Protein AF-A0A0F5VIT3-F1 (afdb_monomer_lite)

pLDDT: mean 91.55, std 6.95, range [68.94, 98.19]

Radius of gyration: 16.54 Å; chains: 1; bounding box: 42×29×42 Å

Sequence (116 aa):
LAEEKGVALFTAYHRRYNTNVLDLLGSLPADVPVERLTVRYWEKIEEHVGKDRWYLDPARCGGGCVADNGPNAFDVVHLFLGDDVAFKEASVGRDRQGIDRLAVIPLQDTEGVTAV

Structure (mmCIF, N/CA/C/O backbone):
data_AF-A0A0F5VIT3-F1
#
_entry.id   AF-A0A0F5VIT3-F1
#
loop_
_atom_site.group_PDB
_atom_site.id
_atom_site.type_symbol
_atom_site.label_atom_id
_atom_site.label_alt_id
_atom_site.label_comp_id
_atom_site.label_asym_id
_atom_site.label_entity_id
_atom_site.label_seq_id
_atom_site.pdbx_PDB_ins_code
_atom_site.Cartn_x
_atom_site.Cartn_y
_atom_site.Cartn_z
_atom_site.occupancy
_atom_site.B_iso_or_equiv
_atom_site.auth_seq_id
_atom_site.auth_comp_id
_atom_site.auth_asym_id
_atom_site.auth_atom_id
_atom_site.pdbx_PDB_model_num
ATOM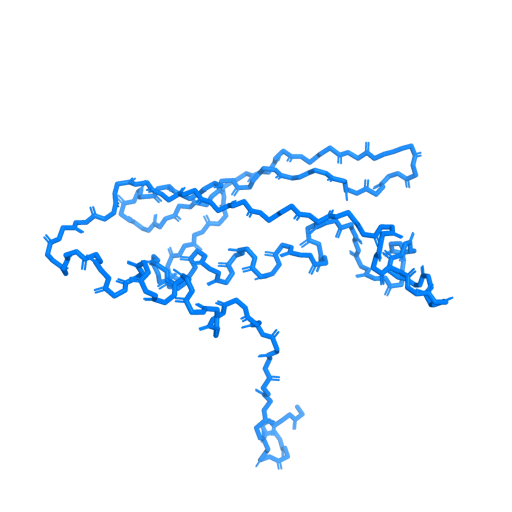 1 N N . LEU A 1 1 ? -14.164 0.354 -19.094 1.00 94.56 1 LEU A N 1
ATOM 2 C CA . LEU A 1 1 ? -13.984 -0.956 -19.764 1.00 94.56 1 LEU A CA 1
ATOM 3 C C . LEU A 1 1 ? -14.647 -2.106 -19.005 1.00 94.56 1 LEU A C 1
ATOM 5 O O . LEU A 1 1 ? -15.549 -2.692 -19.571 1.00 94.56 1 LEU A O 1
ATOM 9 N N . ALA A 1 2 ? -14.251 -2.449 -17.772 1.00 97.31 2 ALA A N 1
ATOM 10 C C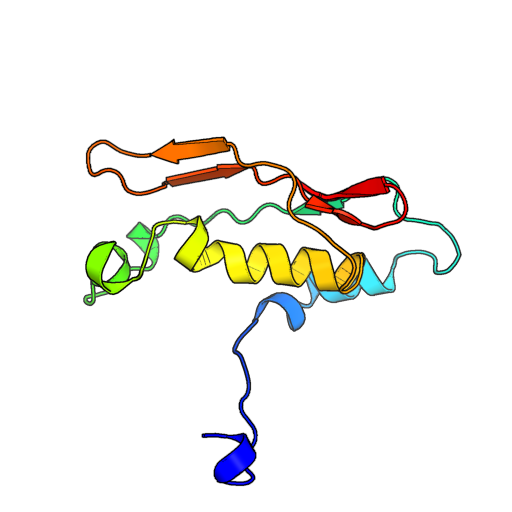A . ALA A 1 2 ? -14.866 -3.575 -17.046 1.00 97.31 2 ALA A CA 1
ATOM 11 C C . ALA A 1 2 ? -16.383 -3.390 -16.832 1.00 97.31 2 ALA A C 1
ATOM 13 O O . ALA A 1 2 ? -17.165 -4.249 -17.224 1.00 97.31 2 ALA A O 1
ATOM 14 N N . GLU A 1 3 ? -16.784 -2.215 -16.337 1.00 97.31 3 GLU A N 1
ATOM 15 C CA . GLU A 1 3 ? -18.189 -1.804 -16.204 1.00 97.31 3 GLU A CA 1
ATOM 16 C C . GLU A 1 3 ? -18.933 -1.830 -17.547 1.00 97.31 3 GLU A C 1
ATOM 18 O O . GLU A 1 3 ? -19.936 -2.518 -17.688 1.00 97.31 3 GLU A O 1
ATOM 23 N N . GLU A 1 4 ? -18.387 -1.158 -18.565 1.00 98.19 4 GLU A N 1
ATOM 24 C CA . GLU A 1 4 ? -18.937 -1.132 -19.931 1.00 98.19 4 GLU A CA 1
ATOM 25 C C . GLU A 1 4 ? -19.155 -2.539 -20.518 1.00 98.19 4 GLU A C 1
ATOM 27 O O . GLU A 1 4 ? -20.091 -2.766 -21.280 1.00 98.19 4 GLU A O 1
ATOM 32 N N . LYS A 1 5 ? -18.286 -3.496 -20.174 1.00 97.31 5 LYS A N 1
ATOM 33 C CA . LYS A 1 5 ? -18.354 -4.885 -20.642 1.00 97.31 5 LYS A CA 1
ATOM 34 C C . LYS A 1 5 ? -19.131 -5.806 -19.697 1.00 97.31 5 LYS A C 1
ATOM 36 O O . LYS A 1 5 ? -19.300 -6.973 -20.036 1.00 97.31 5 LYS A O 1
ATOM 41 N N . GLY A 1 6 ? -19.585 -5.317 -18.543 1.00 97.81 6 GLY A N 1
ATOM 42 C CA . GLY A 1 6 ? -20.278 -6.122 -17.537 1.00 97.81 6 GLY A CA 1
ATOM 43 C C . GLY A 1 6 ? -19.426 -7.261 -16.967 1.00 97.81 6 GLY A C 1
ATOM 44 O O . GLY A 1 6 ? -19.959 -8.326 -16.666 1.00 97.81 6 GLY A O 1
ATOM 45 N N . VAL A 1 7 ? -18.106 -7.072 -16.856 1.00 98.12 7 VAL A N 1
ATOM 46 C CA . VAL A 1 7 ? -17.174 -8.082 -16.322 1.00 98.12 7 VAL A CA 1
ATOM 47 C C . VAL A 1 7 ? -16.500 -7.597 -15.043 1.00 98.12 7 VAL A C 1
ATOM 49 O O . VAL A 1 7 ? -16.286 -6.401 -14.852 1.00 98.12 7 VAL A O 1
ATOM 52 N N . ALA A 1 8 ? -16.122 -8.537 -14.176 1.00 97.00 8 ALA A N 1
ATOM 53 C CA . ALA A 1 8 ? -15.359 -8.227 -12.974 1.00 97.00 8 ALA A CA 1
ATOM 54 C C . ALA A 1 8 ? -13.913 -7.834 -13.323 1.00 97.00 8 ALA A C 1
ATOM 56 O O . ALA A 1 8 ? -13.241 -8.524 -14.091 1.00 97.00 8 ALA A O 1
ATOM 57 N N . LEU A 1 9 ? -13.423 -6.753 -12.712 1.00 95.50 9 LEU A N 1
ATOM 58 C CA . LEU A 1 9 ? -12.001 -6.432 -12.647 1.00 95.50 9 LEU A CA 1
ATOM 59 C C . LEU A 1 9 ? -11.508 -6.759 -11.243 1.00 95.50 9 LEU A C 1
ATOM 61 O O . LEU A 1 9 ? -11.930 -6.135 -10.274 1.00 95.50 9 LEU A O 1
ATOM 65 N N . PHE A 1 10 ? -10.619 -7.739 -11.147 1.00 92.25 10 PHE A N 1
ATOM 66 C CA . PHE A 1 10 ? -10.055 -8.170 -9.880 1.00 92.25 10 PHE A CA 1
ATOM 67 C C . PHE A 1 10 ? -8.601 -7.716 -9.783 1.00 92.25 10 PHE A C 1
ATOM 69 O O . PHE A 1 10 ? -7.755 -8.139 -10.572 1.00 92.25 10 PHE A O 1
ATOM 76 N N . THR A 1 11 ? -8.313 -6.835 -8.831 1.00 87.56 11 THR A N 1
ATOM 77 C CA . THR A 1 11 ? -6.956 -6.367 -8.551 1.00 87.56 11 THR A CA 1
ATOM 78 C C . THR A 1 11 ? -6.227 -7.379 -7.670 1.00 87.56 11 THR A C 1
ATOM 80 O O . THR A 1 11 ? -6.750 -7.866 -6.669 1.00 87.56 11 THR A O 1
ATOM 83 N N . ALA A 1 12 ? -4.992 -7.713 -8.042 1.00 90.25 12 ALA A N 1
ATOM 84 C CA . ALA A 1 12 ? -4.192 -8.730 -7.365 1.00 90.25 12 ALA A CA 1
ATOM 85 C C . ALA A 1 12 ? -3.480 -8.190 -6.104 1.00 90.25 12 ALA A C 1
ATOM 87 O O . ALA A 1 12 ? -2.278 -8.398 -5.931 1.00 90.25 12 ALA A O 1
ATOM 88 N N . TYR A 1 13 ? -4.214 -7.507 -5.215 1.00 91.81 13 TYR A N 1
ATOM 89 C CA . TYR A 1 13 ? -3.717 -7.085 -3.898 1.00 91.81 13 TYR A CA 1
ATOM 90 C C . TYR A 1 13 ? -3.526 -8.302 -2.992 1.00 91.81 13 TYR A C 1
ATOM 92 O O . TYR A 1 13 ? -4.357 -8.651 -2.154 1.00 91.81 13 TYR A O 1
ATOM 100 N N . HIS A 1 14 ? -2.423 -9.010 -3.204 1.00 91.25 14 HIS A N 1
ATOM 101 C CA . HIS A 1 14 ? -2.183 -10.326 -2.624 1.00 91.25 14 HIS A CA 1
ATOM 102 C C . HIS A 1 14 ? -2.035 -10.289 -1.096 1.00 91.25 14 HIS A C 1
ATOM 104 O O . HIS A 1 14 ? -2.233 -11.308 -0.433 1.00 91.25 14 HIS A O 1
ATOM 110 N N . ARG A 1 15 ? -1.730 -9.122 -0.513 1.00 92.88 15 ARG A N 1
ATOM 111 C CA . ARG A 1 15 ? -1.627 -8.960 0.943 1.00 92.88 15 ARG A CA 1
ATOM 112 C C . ARG A 1 15 ? -2.971 -9.066 1.662 1.00 92.88 15 ARG A C 1
ATOM 114 O O . ARG A 1 15 ? -2.968 -9.560 2.785 1.00 92.88 15 ARG A O 1
ATOM 121 N N . ARG A 1 16 ? -4.101 -8.782 0.996 1.00 91.75 16 ARG A N 1
ATOM 122 C CA . ARG A 1 16 ? -5.453 -9.054 1.534 1.00 91.75 16 ARG A CA 1
ATOM 123 C C . ARG A 1 16 ? -5.711 -10.529 1.814 1.00 91.75 16 ARG A C 1
ATOM 125 O O . ARG A 1 16 ? -6.599 -10.862 2.584 1.00 91.75 16 ARG A O 1
ATOM 132 N N . TYR A 1 17 ? -4.951 -11.411 1.173 1.00 93.38 17 TYR A N 1
ATOM 133 C CA . TYR A 1 17 ? -5.102 -12.860 1.289 1.00 93.38 17 TYR A CA 1
ATOM 134 C C . TYR A 1 17 ? -3.955 -13.494 2.081 1.00 93.38 17 TYR A C 1
ATOM 136 O O . TYR A 1 17 ? -3.834 -14.716 2.134 1.00 93.38 17 TYR A O 1
ATOM 144 N N . ASN A 1 18 ? -3.080 -12.681 2.681 1.00 95.62 18 ASN A N 1
ATOM 145 C CA . ASN A 1 18 ? -1.994 -13.189 3.497 1.00 95.62 18 ASN A CA 1
ATOM 146 C C . ASN A 1 18 ? -2.534 -13.644 4.859 1.00 95.62 18 ASN A C 1
ATOM 148 O O . ASN A 1 18 ? -3.023 -12.825 5.633 1.00 95.62 18 ASN A O 1
ATOM 152 N N . THR A 1 19 ? -2.396 -14.934 5.170 1.00 97.88 19 THR A N 1
ATOM 153 C CA . THR A 1 19 ? -2.920 -15.527 6.409 1.00 97.88 19 THR A CA 1
ATOM 154 C C . THR A 1 19 ? -2.415 -14.819 7.663 1.00 97.88 19 THR A C 1
ATOM 156 O O . THR A 1 19 ? -3.215 -14.507 8.527 1.00 97.88 19 THR A O 1
ATOM 159 N N . ASN A 1 20 ? -1.133 -14.447 7.732 1.00 97.12 20 ASN A N 1
ATOM 160 C CA . ASN A 1 20 ? -0.594 -13.772 8.919 1.00 97.12 20 ASN A CA 1
ATOM 161 C C . ASN A 1 20 ? -1.204 -12.375 9.129 1.00 97.12 20 ASN A C 1
ATOM 163 O O . ASN A 1 20 ? -1.385 -11.944 10.263 1.00 97.12 20 ASN A O 1
ATOM 167 N N . VAL A 1 21 ? -1.507 -11.658 8.040 1.00 96.31 21 VAL A N 1
ATOM 168 C CA . VAL A 1 21 ? -2.163 -10.341 8.105 1.00 96.31 21 VAL A CA 1
ATOM 169 C C . VAL A 1 21 ? -3.609 -10.493 8.575 1.00 96.31 21 VAL A C 1
ATOM 171 O O . VAL A 1 21 ? -4.055 -9.738 9.437 1.00 96.31 21 VAL A O 1
ATOM 174 N N . LEU A 1 22 ? -4.323 -11.487 8.043 1.00 97.06 22 LEU A N 1
ATOM 175 C CA . LEU A 1 22 ? -5.710 -11.770 8.411 1.00 97.06 22 LEU A CA 1
ATOM 176 C C . LEU A 1 22 ? -5.843 -12.286 9.846 1.00 97.06 22 LEU A C 1
ATOM 178 O O . LEU A 1 22 ? -6.750 -11.864 10.556 1.00 97.06 22 LEU A O 1
ATOM 182 N N . ASP A 1 23 ? -4.922 -13.141 10.289 1.00 97.81 23 ASP A N 1
ATOM 183 C CA . ASP A 1 23 ? -4.880 -13.643 11.662 1.00 97.81 23 ASP A CA 1
ATOM 184 C C . ASP A 1 23 ? -4.623 -12.501 12.650 1.00 97.81 23 ASP A C 1
ATOM 186 O O . ASP A 1 23 ? -5.287 -12.418 13.683 1.00 97.81 23 ASP A O 1
ATOM 190 N N . LEU A 1 24 ? -3.710 -11.578 12.315 1.00 96.25 24 LEU A N 1
ATOM 191 C CA . LEU A 1 24 ? -3.491 -10.373 13.111 1.00 96.25 24 LEU A CA 1
ATOM 192 C C . LEU A 1 24 ? -4.772 -9.542 13.197 1.00 96.25 24 LEU A C 1
ATOM 194 O O . LEU A 1 24 ? -5.210 -9.245 14.306 1.00 96.25 24 LEU A O 1
ATOM 198 N N . LEU A 1 25 ? -5.387 -9.214 12.057 1.00 95.25 25 LEU A N 1
ATOM 199 C CA . LEU A 1 25 ? -6.621 -8.428 12.011 1.00 95.25 25 LEU A CA 1
ATOM 200 C C . LEU A 1 25 ? -7.743 -9.077 12.835 1.00 95.25 25 LEU A C 1
ATOM 202 O O . LEU A 1 25 ? -8.388 -8.399 13.626 1.00 95.25 25 LEU A O 1
ATOM 206 N N . GLY A 1 26 ? -7.935 -10.392 12.701 1.00 95.56 26 GLY A N 1
ATOM 207 C CA . GLY A 1 26 ? -8.951 -11.140 13.443 1.00 95.56 26 GLY A CA 1
ATOM 208 C C . GLY A 1 26 ? -8.659 -11.295 14.939 1.00 95.56 26 GLY A C 1
ATOM 209 O O . GLY A 1 26 ? -9.578 -11.565 15.709 1.00 95.56 26 GLY A O 1
ATOM 210 N N . SER A 1 27 ? -7.403 -11.128 15.365 1.00 96.12 27 SER A N 1
ATOM 211 C CA . SER A 1 27 ? -7.008 -11.180 16.780 1.00 96.12 27 SER A CA 1
ATOM 212 C C . SER A 1 27 ? -7.201 -9.858 17.528 1.00 96.12 27 SER A C 1
ATOM 214 O O . SER A 1 27 ? -7.167 -9.849 18.762 1.00 96.12 27 SER A O 1
ATOM 216 N N . LEU A 1 28 ? -7.384 -8.744 16.807 1.00 95.38 28 LEU A N 1
ATOM 217 C CA . LEU A 1 28 ? -7.575 -7.435 17.423 1.00 95.38 28 LEU A CA 1
ATOM 218 C C . LEU A 1 28 ? 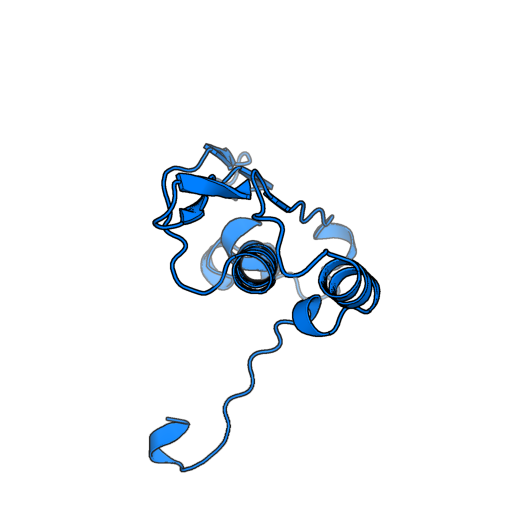-8.948 -7.355 18.115 1.00 95.38 28 LEU A C 1
ATOM 220 O O . LEU A 1 28 ? -9.954 -7.798 17.558 1.00 95.38 28 LEU A O 1
ATOM 224 N N . PRO A 1 29 ? -9.024 -6.786 19.329 1.00 94.25 29 PRO A N 1
ATOM 225 C CA . PRO A 1 29 ? -10.296 -6.574 20.008 1.00 94.25 29 PRO A CA 1
ATOM 226 C C . PRO A 1 29 ? -11.129 -5.508 19.281 1.00 94.25 29 PRO A C 1
ATOM 228 O O . PRO A 1 29 ? -10.646 -4.407 19.033 1.00 94.25 29 PRO A O 1
ATOM 231 N N . ALA A 1 30 ? -12.393 -5.824 18.987 1.00 87.75 30 ALA A N 1
ATOM 232 C CA . ALA A 1 30 ? -13.271 -4.979 18.169 1.00 87.75 30 ALA A CA 1
ATOM 233 C C . ALA A 1 30 ? -13.550 -3.585 18.763 1.00 87.75 30 ALA A C 1
ATOM 235 O O . ALA A 1 30 ? -13.745 -2.632 18.017 1.00 87.75 30 ALA A O 1
ATOM 236 N N . ASP A 1 31 ? -13.543 -3.462 20.093 1.00 89.81 31 ASP A N 1
ATOM 237 C CA . ASP A 1 31 ? -13.927 -2.232 20.800 1.00 89.81 31 ASP A CA 1
ATOM 238 C C . ASP A 1 31 ? -12.722 -1.396 21.271 1.00 89.81 31 ASP A C 1
ATOM 240 O O . ASP A 1 31 ? -12.873 -0.485 22.088 1.00 89.81 31 ASP A O 1
ATOM 244 N N . VAL A 1 32 ? -11.509 -1.713 20.804 1.00 91.81 32 VAL A N 1
ATOM 245 C CA . VAL A 1 32 ? -10.300 -0.946 21.135 1.00 91.81 32 VAL A CA 1
ATOM 246 C C . VAL A 1 32 ? -9.790 -0.251 19.874 1.00 91.81 32 VAL A C 1
ATOM 248 O O . VAL A 1 32 ? -9.385 -0.934 18.933 1.00 91.81 32 VAL A O 1
ATOM 251 N N . PRO A 1 33 ? -9.772 1.092 19.840 1.00 89.25 33 PRO A N 1
ATOM 252 C CA . PRO A 1 33 ? -9.305 1.822 18.672 1.00 89.25 33 PRO A CA 1
ATOM 253 C C . PRO A 1 33 ? -7.801 1.620 18.456 1.00 89.25 33 PRO A C 1
ATOM 255 O O . PRO A 1 33 ? -7.014 1.548 19.406 1.00 89.25 33 PRO A O 1
ATOM 258 N N . VAL A 1 34 ? -7.393 1.566 17.189 1.00 93.19 34 VAL A N 1
ATOM 259 C CA . VAL A 1 34 ? -5.977 1.548 16.810 1.00 93.19 34 VAL A CA 1
ATOM 260 C C . VAL A 1 34 ? -5.395 2.939 17.045 1.00 93.19 34 VAL A C 1
ATOM 262 O O . VAL A 1 34 ? -5.822 3.901 16.427 1.00 93.19 34 VAL A O 1
ATOM 265 N N . GLU A 1 35 ? -4.391 3.065 17.913 1.00 94.38 35 GLU A N 1
ATOM 266 C CA . GLU A 1 35 ? -3.704 4.351 18.130 1.00 94.38 35 GLU A CA 1
ATOM 267 C C . GLU A 1 35 ? -2.692 4.657 17.010 1.00 94.38 35 GLU A C 1
ATOM 269 O O . GLU A 1 35 ? -2.471 5.808 16.621 1.00 94.38 35 GLU A O 1
ATOM 274 N N . ARG A 1 36 ? -2.039 3.611 16.494 1.00 96.44 36 ARG A N 1
ATOM 275 C CA . ARG A 1 36 ? -1.000 3.711 15.468 1.00 96.44 36 ARG A CA 1
ATOM 276 C C . ARG A 1 36 ? -0.855 2.401 14.711 1.00 96.44 36 ARG A C 1
ATOM 278 O O . ARG A 1 36 ? -0.821 1.334 15.318 1.00 96.44 36 ARG A O 1
ATOM 285 N N . LEU A 1 37 ? -0.649 2.505 13.404 1.00 97.31 37 LEU A N 1
ATOM 286 C CA . LEU A 1 37 ? -0.290 1.393 12.536 1.00 97.31 37 LEU A CA 1
ATOM 287 C C . LEU A 1 37 ? 1.125 1.587 11.978 1.00 97.31 37 LEU A C 1
ATOM 289 O O . LEU A 1 37 ? 1.580 2.702 11.726 1.00 97.31 37 LEU A O 1
ATOM 293 N N . THR A 1 38 ? 1.855 0.494 11.785 1.00 97.88 38 THR A N 1
ATOM 294 C CA . THR A 1 38 ? 3.124 0.517 11.052 1.00 97.88 38 THR A CA 1
ATOM 295 C C . THR A 1 38 ? 3.117 -0.597 10.025 1.00 97.88 38 THR A C 1
ATOM 297 O O . THR A 1 38 ? 2.939 -1.761 10.384 1.00 97.88 38 THR A O 1
ATOM 300 N N . VAL A 1 39 ? 3.342 -0.253 8.760 1.00 97.12 39 VAL A N 1
ATOM 301 C CA . VAL A 1 39 ? 3.383 -1.207 7.651 1.00 97.12 39 VAL A CA 1
ATOM 302 C C . VAL A 1 39 ? 4.741 -1.112 6.980 1.00 97.12 39 VAL A C 1
ATOM 304 O O . VAL A 1 39 ? 5.160 -0.068 6.499 1.00 97.12 39 VAL A O 1
ATOM 307 N N . ARG A 1 40 ? 5.453 -2.238 6.929 1.00 95.69 40 ARG A N 1
ATOM 308 C CA . ARG A 1 40 ? 6.757 -2.320 6.267 1.00 95.69 40 ARG A CA 1
ATOM 309 C C . ARG A 1 40 ? 6.683 -3.311 5.133 1.00 95.69 40 ARG A C 1
ATOM 311 O O . ARG A 1 40 ? 6.430 -4.492 5.353 1.00 95.69 40 ARG A O 1
ATOM 318 N N . TYR A 1 41 ? 6.961 -2.820 3.936 1.00 92.62 41 TYR A N 1
ATOM 319 C CA . TYR A 1 41 ? 7.132 -3.656 2.767 1.00 92.62 41 TYR A CA 1
ATOM 320 C C . TYR A 1 41 ? 8.586 -3.576 2.324 1.00 92.62 41 TYR A C 1
ATOM 322 O O . TYR A 1 41 ? 9.030 -2.565 1.782 1.00 92.62 41 TYR A O 1
ATOM 330 N N . TRP A 1 42 ? 9.338 -4.639 2.594 1.00 89.88 42 TRP A N 1
ATOM 331 C CA . TRP A 1 42 ? 10.734 -4.754 2.195 1.00 89.88 42 TRP A CA 1
ATOM 332 C C . TRP A 1 42 ? 10.883 -5.905 1.223 1.00 89.88 42 TRP A C 1
ATOM 334 O O . TRP A 1 42 ? 10.575 -7.050 1.545 1.00 89.88 42 TRP A O 1
ATOM 344 N N . GLU A 1 43 ? 11.385 -5.584 0.044 1.00 82.56 43 GLU A N 1
ATOM 345 C CA . GLU A 1 43 ? 11.689 -6.552 -0.990 1.00 82.56 43 GLU A CA 1
ATOM 346 C C . GLU A 1 43 ? 12.969 -6.123 -1.686 1.00 82.56 43 GLU A C 1
ATOM 348 O O . GLU A 1 43 ? 13.225 -4.932 -1.885 1.00 82.56 43 GLU A O 1
ATOM 353 N N . LYS A 1 44 ? 13.788 -7.107 -2.044 1.00 80.88 44 LYS A N 1
ATOM 354 C CA . LYS A 1 44 ? 14.979 -6.878 -2.842 1.00 80.88 44 LYS A CA 1
ATOM 355 C C . LYS A 1 44 ? 14.653 -7.221 -4.284 1.00 80.88 44 LYS A C 1
ATOM 357 O O . LYS A 1 44 ? 14.770 -8.369 -4.700 1.00 80.88 44 LYS A O 1
ATOM 362 N N . ILE A 1 45 ? 14.207 -6.214 -5.028 1.00 72.88 45 ILE A N 1
ATOM 363 C CA . ILE A 1 45 ? 13.662 -6.377 -6.381 1.00 72.88 45 ILE A CA 1
ATOM 364 C C . ILE A 1 45 ? 14.625 -7.121 -7.320 1.00 72.88 45 ILE A C 1
ATOM 366 O O . ILE A 1 45 ? 14.197 -7.876 -8.187 1.00 72.88 45 ILE A O 1
ATOM 370 N N . GLU A 1 46 ? 15.938 -6.990 -7.109 1.00 71.62 46 GLU A N 1
ATOM 371 C CA . GLU A 1 46 ? 16.978 -7.677 -7.877 1.00 71.62 46 GLU A CA 1
ATOM 372 C C . GLU A 1 46 ? 16.920 -9.208 -7.773 1.00 71.62 46 GLU A C 1
ATOM 374 O O . GLU A 1 46 ? 17.402 -9.897 -8.669 1.00 71.62 46 GLU A O 1
ATOM 379 N N . GLU A 1 47 ? 16.349 -9.740 -6.694 1.00 75.06 47 GLU A N 1
ATOM 380 C CA . GLU A 1 47 ? 16.180 -11.181 -6.475 1.00 75.06 47 GLU A CA 1
ATOM 381 C C . GLU A 1 47 ? 14.906 -11.720 -7.146 1.00 75.06 47 GLU A C 1
ATOM 383 O O . GLU A 1 47 ? 14.762 -12.930 -7.320 1.00 75.06 47 GLU A O 1
ATOM 388 N N . HIS A 1 48 ? 14.020 -10.823 -7.590 1.00 70.25 48 HIS A N 1
ATOM 389 C CA . HIS A 1 48 ? 12.719 -11.145 -8.180 1.00 70.25 48 HIS A CA 1
ATOM 390 C C . HIS A 1 48 ? 12.613 -10.778 -9.665 1.00 70.25 48 HIS A C 1
ATOM 392 O O . HIS A 1 48 ? 11.779 -11.330 -10.387 1.00 70.25 48 HIS A O 1
ATOM 398 N N . VAL A 1 49 ? 13.496 -9.911 -10.165 1.00 68.94 49 VAL A N 1
ATOM 399 C CA . VAL A 1 49 ? 13.641 -9.646 -11.599 1.00 68.94 49 VAL A CA 1
ATOM 400 C C . VAL A 1 49 ? 14.245 -10.872 -12.271 1.00 68.94 49 VAL A C 1
ATOM 402 O O . VAL A 1 49 ? 15.447 -11.123 -12.230 1.00 68.94 49 VAL A O 1
ATOM 405 N N . GLY A 1 50 ? 13.382 -11.682 -12.881 1.00 72.38 50 GLY A N 1
ATOM 406 C CA . GLY A 1 50 ? 13.803 -12.767 -13.757 1.00 72.38 50 GLY A CA 1
ATOM 407 C C . GLY A 1 50 ? 14.538 -12.238 -14.998 1.00 72.38 50 GLY A C 1
ATOM 408 O O . GLY A 1 50 ? 15.277 -11.255 -14.980 1.00 72.38 50 GLY A O 1
ATOM 409 N N . LYS A 1 51 ? 14.325 -12.877 -16.150 1.00 73.94 51 LYS A N 1
ATOM 410 C CA . LYS A 1 51 ? 14.916 -12.380 -17.409 1.00 73.94 51 LYS A CA 1
ATOM 411 C C . LYS A 1 51 ? 14.340 -11.031 -17.844 1.00 73.94 51 LYS A C 1
ATOM 413 O O . LYS A 1 51 ? 14.994 -10.313 -18.597 1.00 73.94 51 LYS A O 1
ATOM 418 N N . ASP A 1 52 ? 13.136 -10.706 -17.385 1.00 74.44 52 ASP A N 1
ATOM 419 C CA . ASP A 1 52 ? 12.466 -9.467 -17.731 1.00 74.44 52 ASP A CA 1
ATOM 420 C C . ASP A 1 52 ? 12.782 -8.373 -16.706 1.00 74.44 52 ASP A C 1
ATOM 422 O O . ASP A 1 52 ? 12.482 -8.487 -15.519 1.00 74.44 52 ASP A O 1
ATOM 426 N N . ARG A 1 53 ? 13.454 -7.326 -17.183 1.00 80.06 53 ARG A N 1
ATOM 427 C CA . ARG A 1 53 ? 14.042 -6.260 -16.361 1.00 80.06 53 ARG A CA 1
ATOM 428 C C . ARG A 1 53 ? 13.240 -4.964 -16.424 1.00 80.06 53 ARG A C 1
ATOM 430 O O . ARG A 1 53 ? 13.744 -3.934 -15.989 1.00 80.06 53 ARG A O 1
ATOM 437 N N . TRP A 1 54 ? 12.026 -4.986 -16.980 1.00 84.00 54 TRP A N 1
ATOM 438 C CA . TRP A 1 54 ? 11.210 -3.775 -17.129 1.00 84.00 54 TRP A CA 1
ATOM 439 C C . TRP A 1 54 ? 10.891 -3.093 -15.795 1.00 84.00 54 TRP A C 1
ATOM 441 O O . TRP A 1 54 ? 10.825 -1.872 -15.762 1.00 84.00 54 TRP A O 1
ATOM 451 N N . TYR A 1 55 ? 10.787 -3.854 -14.701 1.00 75.69 55 TYR A N 1
ATOM 452 C CA . TYR A 1 55 ? 10.621 -3.332 -13.337 1.00 75.69 55 TYR A CA 1
ATOM 453 C C . TYR A 1 55 ? 11.795 -2.462 -12.857 1.00 75.69 55 TYR A C 1
ATOM 455 O O . TYR A 1 55 ? 11.658 -1.720 -11.892 1.00 75.69 55 TYR A O 1
ATOM 463 N N . LEU A 1 56 ? 12.953 -2.540 -13.521 1.00 77.44 56 LEU A N 1
ATOM 464 C CA . LEU A 1 56 ? 14.117 -1.696 -13.235 1.00 77.44 56 LEU A CA 1
ATOM 465 C C . LEU A 1 56 ? 14.162 -0.432 -14.103 1.00 77.44 56 LEU A C 1
ATOM 467 O O . LEU A 1 56 ? 15.079 0.372 -13.949 1.00 77.44 56 LEU A O 1
ATOM 471 N N . ASP A 1 57 ? 13.223 -0.279 -15.037 1.00 83.50 57 ASP A N 1
ATOM 472 C CA . ASP A 1 57 ? 13.109 0.881 -15.911 1.00 83.50 57 ASP A CA 1
ATOM 473 C C . ASP A 1 57 ? 11.917 1.742 -15.460 1.00 83.50 57 ASP A C 1
ATOM 475 O O . ASP A 1 57 ? 10.773 1.424 -15.803 1.00 83.50 57 ASP A O 1
ATOM 479 N N . PRO A 1 58 ? 12.151 2.848 -14.726 1.00 81.31 58 PRO A N 1
ATOM 480 C CA . PRO A 1 58 ? 11.081 3.681 -14.179 1.00 81.31 58 PRO A CA 1
ATOM 481 C C . PRO A 1 58 ? 10.170 4.273 -15.259 1.00 81.31 58 PRO A C 1
ATOM 483 O O . PRO A 1 58 ? 9.005 4.550 -14.983 1.00 81.31 58 PRO A O 1
ATOM 486 N N . ALA A 1 59 ? 10.649 4.433 -16.498 1.00 85.38 59 ALA A N 1
ATOM 487 C CA . ALA A 1 59 ? 9.811 4.905 -17.597 1.00 85.38 59 ALA A CA 1
ATOM 488 C C . ALA A 1 59 ? 8.792 3.845 -18.050 1.00 85.38 59 ALA A C 1
ATOM 490 O O . ALA A 1 59 ? 7.756 4.188 -18.616 1.00 85.38 59 ALA A O 1
ATOM 491 N N . ARG A 1 60 ? 9.074 2.560 -17.799 1.00 88.44 60 ARG A N 1
ATOM 492 C CA . ARG A 1 60 ? 8.196 1.432 -18.136 1.00 88.44 60 ARG A CA 1
ATOM 493 C C . ARG A 1 60 ? 7.325 0.995 -16.965 1.00 88.44 60 ARG A C 1
ATOM 495 O O . ARG A 1 60 ? 6.196 0.580 -17.209 1.00 88.44 60 ARG A O 1
ATOM 502 N N . CYS A 1 61 ? 7.828 1.071 -15.731 1.00 86.56 61 CYS A N 1
ATOM 503 C CA . CYS A 1 61 ? 7.084 0.668 -14.534 1.00 86.56 61 CYS A CA 1
ATOM 504 C C . CYS A 1 61 ? 6.405 1.807 -13.768 1.00 86.56 61 CYS A C 1
ATOM 506 O O . CYS A 1 61 ? 5.600 1.539 -12.882 1.00 86.56 61 CYS A O 1
ATOM 508 N N . GLY A 1 62 ? 6.665 3.065 -14.131 1.00 89.56 62 GLY A N 1
ATOM 509 C CA . GLY A 1 62 ? 6.001 4.232 -13.546 1.00 89.56 62 GLY A CA 1
ATOM 510 C C . GLY A 1 62 ? 6.606 4.727 -12.228 1.00 89.56 62 GLY A C 1
ATOM 511 O O . GLY A 1 62 ? 6.144 5.740 -11.707 1.00 89.56 62 GLY A O 1
ATOM 512 N N . GLY A 1 63 ? 7.641 4.068 -11.699 1.00 90.75 63 GLY A N 1
ATOM 513 C CA . GLY A 1 63 ? 8.343 4.484 -10.482 1.00 90.75 63 GLY A CA 1
ATOM 514 C C . GLY A 1 63 ? 9.208 3.373 -9.889 1.00 90.75 63 GLY A C 1
ATOM 515 O O . GLY A 1 63 ? 9.396 2.331 -10.506 1.00 90.75 63 GLY A O 1
ATOM 516 N N . GLY A 1 64 ? 9.762 3.605 -8.702 1.00 90.94 64 GLY A N 1
ATOM 517 C CA . GLY A 1 64 ? 10.485 2.601 -7.926 1.00 90.94 64 GLY A CA 1
ATOM 518 C C . GLY A 1 64 ? 9.587 1.875 -6.922 1.00 90.94 64 GLY A C 1
ATOM 519 O O . GLY A 1 64 ? 8.462 1.481 -7.238 1.00 90.94 64 GLY A O 1
ATOM 520 N N . CYS A 1 65 ? 10.081 1.696 -5.694 1.00 91.44 65 CYS A N 1
ATOM 521 C CA . CYS A 1 65 ? 9.386 0.951 -4.644 1.00 91.44 65 CYS A CA 1
ATOM 522 C C . CYS A 1 65 ? 7.983 1.486 -4.308 1.00 91.44 65 CYS A C 1
ATOM 524 O O . CYS A 1 65 ? 7.122 0.697 -3.914 1.00 91.44 65 CYS A O 1
ATOM 526 N N . VAL A 1 66 ? 7.722 2.784 -4.498 1.00 93.38 66 VAL A N 1
ATOM 527 C CA . VAL A 1 66 ? 6.400 3.387 -4.269 1.00 93.38 66 VAL A CA 1
ATOM 528 C C . VAL A 1 66 ? 5.378 2.907 -5.296 1.00 93.38 66 VAL A C 1
ATOM 530 O O . VAL A 1 66 ? 4.234 2.670 -4.927 1.00 93.38 66 VAL A O 1
ATOM 533 N N . ALA A 1 67 ? 5.766 2.761 -6.565 1.00 91.88 67 ALA A N 1
ATOM 534 C CA . ALA A 1 67 ? 4.864 2.302 -7.623 1.00 91.88 67 ALA A CA 1
ATOM 535 C C . ALA A 1 67 ? 4.711 0.775 -7.627 1.00 91.88 67 ALA A C 1
ATOM 537 O O . ALA A 1 67 ? 3.629 0.262 -7.895 1.00 91.88 67 ALA A O 1
ATOM 538 N N . ASP A 1 68 ? 5.792 0.066 -7.313 1.00 89.19 68 ASP A N 1
ATOM 539 C CA . ASP A 1 68 ? 5.852 -1.391 -7.354 1.00 89.19 68 ASP A CA 1
ATOM 540 C C . ASP A 1 68 ? 5.144 -2.030 -6.147 1.00 89.19 68 ASP A C 1
ATOM 542 O O . ASP A 1 68 ? 4.099 -2.672 -6.265 1.00 89.19 68 ASP A O 1
ATOM 546 N N . ASN A 1 69 ? 5.674 -1.779 -4.949 1.00 89.50 69 ASN A N 1
ATOM 547 C CA . ASN A 1 69 ? 5.226 -2.425 -3.718 1.00 89.50 69 ASN A CA 1
ATOM 548 C C . ASN A 1 69 ? 4.350 -1.535 -2.836 1.00 89.50 69 ASN A C 1
ATOM 550 O O . ASN A 1 69 ? 3.538 -2.047 -2.059 1.00 89.50 69 ASN A O 1
ATOM 554 N N . GLY A 1 70 ? 4.463 -0.214 -2.990 1.00 93.31 70 GLY A N 1
ATOM 555 C CA . GLY A 1 70 ? 3.643 0.766 -2.282 1.00 93.31 70 GLY A CA 1
ATOM 556 C C . GLY A 1 70 ? 2.140 0.466 -2.318 1.00 93.31 70 GLY A C 1
ATOM 557 O O . GLY A 1 70 ? 1.534 0.476 -1.247 1.00 93.31 70 GLY A O 1
ATOM 558 N N . PRO A 1 71 ? 1.526 0.087 -3.462 1.00 93.94 71 PRO A N 1
ATOM 559 C CA . PRO A 1 71 ? 0.098 -0.216 -3.504 1.00 93.94 71 PRO A CA 1
ATOM 560 C C . PRO A 1 71 ? -0.306 -1.348 -2.557 1.00 93.94 71 PRO A C 1
ATOM 562 O O . PRO A 1 71 ? -1.363 -1.270 -1.944 1.00 93.94 71 PRO A O 1
ATOM 565 N N . ASN A 1 72 ? 0.535 -2.373 -2.385 1.00 93.88 72 ASN A N 1
ATOM 566 C CA . ASN A 1 72 ? 0.263 -3.452 -1.433 1.00 93.88 72 ASN A CA 1
ATOM 567 C C . ASN A 1 72 ? 0.403 -2.988 0.024 1.00 93.88 72 ASN A C 1
ATOM 569 O O . ASN A 1 72 ? -0.322 -3.479 0.883 1.00 93.88 72 ASN A O 1
ATOM 573 N N . ALA A 1 73 ? 1.323 -2.066 0.317 1.00 95.44 73 ALA A N 1
ATOM 574 C CA . ALA A 1 73 ? 1.472 -1.503 1.658 1.00 95.44 73 ALA A CA 1
ATOM 575 C C . ALA A 1 73 ? 0.282 -0.601 2.028 1.00 95.44 73 ALA A C 1
ATOM 577 O O . ALA A 1 73 ? -0.284 -0.755 3.107 1.00 95.44 73 ALA A O 1
ATOM 578 N N . PHE A 1 74 ? -0.138 0.284 1.118 1.00 95.75 74 PHE A N 1
ATOM 579 C CA . PHE A 1 74 ? -1.312 1.142 1.311 1.00 95.75 74 PHE A CA 1
ATOM 580 C C . PHE A 1 74 ? -2.591 0.333 1.474 1.00 95.75 74 PHE A C 1
ATOM 582 O O . PHE A 1 74 ? -3.404 0.619 2.345 1.00 95.75 74 PHE A O 1
ATOM 589 N N . ASP A 1 75 ? -2.739 -0.724 0.684 1.00 95.44 75 ASP A N 1
ATOM 590 C CA . ASP A 1 75 ? -3.884 -1.612 0.783 1.00 95.44 75 ASP A CA 1
ATOM 591 C C . ASP A 1 75 ? -3.987 -2.304 2.153 1.00 95.44 75 ASP A C 1
ATOM 593 O O . ASP A 1 75 ? -5.076 -2.430 2.707 1.00 95.44 75 ASP A O 1
ATOM 597 N N . VAL A 1 76 ? -2.851 -2.679 2.753 1.00 96.25 76 VAL A N 1
ATOM 598 C CA . VAL A 1 76 ? -2.827 -3.180 4.135 1.00 96.25 76 VAL A CA 1
ATOM 599 C C . VAL A 1 76 ? -3.226 -2.086 5.124 1.00 96.25 76 VAL A C 1
ATOM 601 O O . VAL A 1 76 ? -3.941 -2.382 6.070 1.00 96.25 76 VAL A O 1
ATOM 604 N N . VAL A 1 77 ? -2.831 -0.827 4.921 1.00 96.81 77 VAL A N 1
ATOM 605 C CA . VAL A 1 77 ? -3.312 0.271 5.779 1.00 96.81 77 VAL A CA 1
ATOM 606 C C . VAL A 1 77 ? -4.835 0.380 5.718 1.00 96.81 77 VAL A C 1
ATOM 608 O O . VAL A 1 77 ? -5.478 0.396 6.766 1.00 96.81 77 VAL A O 1
ATOM 611 N N . HIS A 1 78 ? -5.413 0.363 4.516 1.00 95.31 78 HIS A N 1
ATOM 612 C CA . HIS A 1 78 ? -6.865 0.398 4.335 1.00 95.31 78 HIS A CA 1
ATOM 613 C C . HIS A 1 78 ? -7.571 -0.815 4.946 1.00 95.31 78 HIS A C 1
ATOM 615 O O . HIS A 1 78 ? -8.660 -0.686 5.495 1.00 95.31 78 HIS A O 1
ATOM 621 N N . LEU A 1 79 ? -6.935 -1.988 4.932 1.00 94.56 79 LEU A N 1
ATOM 6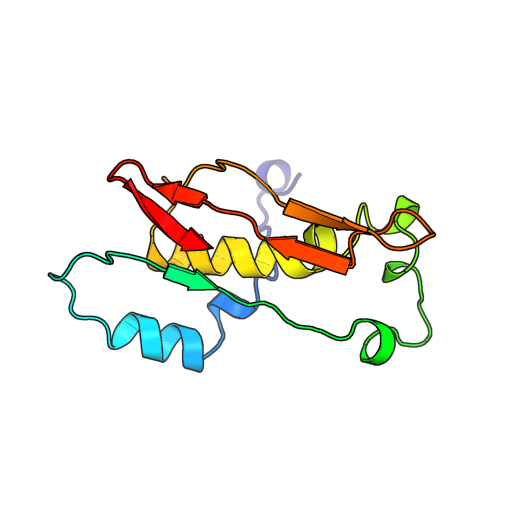22 C CA . LEU A 1 79 ? -7.479 -3.186 5.567 1.00 94.56 79 LEU A CA 1
ATOM 623 C C . LEU A 1 79 ? -7.654 -3.034 7.093 1.00 94.56 79 LEU A C 1
ATOM 625 O O . LEU A 1 79 ? -8.572 -3.631 7.647 1.00 94.56 79 LEU A O 1
ATOM 629 N N . PHE A 1 80 ? -6.799 -2.255 7.767 1.00 95.12 80 PHE A N 1
ATOM 630 C CA . PHE A 1 80 ? -6.875 -2.040 9.220 1.00 95.12 80 PHE A CA 1
ATOM 631 C C . PHE A 1 80 ? -7.623 -0.763 9.618 1.00 95.12 80 PHE A C 1
ATOM 633 O O . PHE A 1 80 ? -8.291 -0.764 10.646 1.00 95.12 80 PHE A O 1
ATOM 640 N N . LEU A 1 81 ? -7.481 0.321 8.850 1.00 94.62 81 LEU A N 1
ATOM 641 C CA . LEU A 1 81 ? -7.997 1.651 9.207 1.00 94.62 81 LEU A CA 1
ATOM 642 C C . LEU A 1 81 ? -9.186 2.108 8.345 1.00 94.62 81 LEU A C 1
ATOM 644 O O . LEU A 1 81 ? -9.768 3.152 8.613 1.00 94.62 81 LEU A O 1
ATOM 648 N N . GLY A 1 82 ? -9.557 1.344 7.316 1.00 93.50 82 GLY A N 1
ATOM 649 C CA . GLY A 1 82 ? -10.612 1.711 6.374 1.00 93.50 82 GLY A CA 1
ATOM 650 C C . GLY A 1 82 ? -10.160 2.685 5.281 1.00 93.50 82 GLY A C 1
ATOM 651 O O . GLY A 1 82 ? -8.974 2.968 5.089 1.00 93.50 82 GLY A O 1
ATOM 652 N N . ASP A 1 83 ? -11.134 3.185 4.524 1.00 93.38 83 ASP A N 1
ATOM 653 C CA . ASP A 1 83 ? -10.888 3.974 3.310 1.00 93.38 83 ASP A CA 1
ATOM 654 C C . ASP A 1 83 ? -10.669 5.475 3.586 1.00 93.38 83 ASP A C 1
ATOM 656 O O . ASP A 1 83 ? -10.161 6.187 2.722 1.00 93.38 83 ASP A O 1
ATOM 660 N N . ASP A 1 84 ? -10.960 5.953 4.800 1.00 94.06 84 ASP A N 1
ATOM 661 C CA . ASP A 1 84 ? -10.886 7.375 5.186 1.00 94.06 84 ASP A CA 1
ATOM 662 C C . ASP A 1 84 ? -9.461 7.862 5.523 1.00 94.06 84 ASP A C 1
ATOM 664 O O . ASP A 1 84 ? -9.255 8.889 6.174 1.00 94.06 84 ASP A O 1
ATOM 668 N N . VAL A 1 85 ? -8.449 7.132 5.057 1.00 96.50 85 VAL A N 1
ATOM 669 C CA . VAL A 1 85 ? -7.033 7.421 5.280 1.00 96.50 85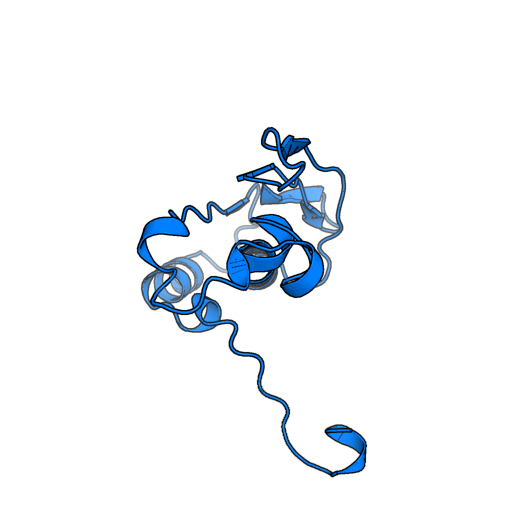 VAL A CA 1
ATOM 670 C C . VAL A 1 85 ? -6.496 8.353 4.191 1.00 96.50 85 VAL A C 1
ATOM 672 O O . VAL A 1 85 ? -6.554 8.057 2.999 1.00 96.50 85 VAL A O 1
ATOM 675 N N . ALA A 1 86 ? -5.895 9.467 4.604 1.00 96.00 86 ALA A N 1
ATOM 676 C CA . ALA A 1 86 ? -5.336 10.480 3.722 1.00 96.00 86 ALA A CA 1
ATOM 677 C C . ALA A 1 86 ? -3.806 10.559 3.803 1.00 96.00 86 ALA A C 1
ATOM 679 O O . ALA A 1 86 ? -3.195 10.469 4.871 1.00 96.00 86 ALA A O 1
ATOM 680 N N . PHE A 1 87 ? -3.190 10.822 2.651 1.00 96.56 87 PHE A N 1
ATOM 681 C CA . PHE A 1 87 ? -1.776 11.169 2.540 1.00 96.56 87 PHE A CA 1
ATOM 682 C C . PHE A 1 87 ? -1.450 12.458 3.302 1.00 96.56 87 PHE A C 1
ATOM 684 O O . PHE A 1 87 ? -2.185 13.445 3.207 1.00 96.56 87 PHE A O 1
ATOM 691 N N . LYS A 1 88 ? -0.319 12.472 4.014 1.00 95.38 88 LYS A N 1
ATOM 692 C CA . LYS A 1 88 ? 0.194 13.679 4.679 1.00 95.38 88 LYS A CA 1
ATOM 693 C C . LYS A 1 88 ? 1.478 14.173 4.049 1.00 95.38 88 LYS A C 1
ATOM 695 O O . LYS A 1 88 ? 1.554 15.319 3.613 1.00 95.38 88 LYS A O 1
ATOM 700 N N . GLU A 1 89 ? 2.477 13.307 4.004 1.00 95.62 89 GLU A N 1
ATOM 701 C CA . GLU A 1 89 ? 3.796 13.632 3.489 1.00 95.62 89 GLU A CA 1
ATOM 702 C C . GLU A 1 89 ? 4.515 12.372 3.005 1.00 95.62 89 GLU A C 1
ATOM 704 O O . GLU A 1 89 ? 4.053 11.249 3.202 1.00 95.62 89 GLU A O 1
ATOM 709 N N . ALA A 1 90 ? 5.659 12.558 2.353 1.00 96.75 90 ALA A N 1
ATOM 710 C CA . ALA A 1 90 ? 6.534 11.462 1.978 1.00 96.75 90 ALA A CA 1
ATOM 711 C C . ALA A 1 90 ? 7.997 11.877 2.100 1.00 96.75 90 ALA A C 1
ATOM 713 O O . ALA A 1 90 ? 8.402 12.934 1.613 1.00 96.75 90 ALA A O 1
ATOM 714 N N . SER A 1 91 ? 8.804 10.984 2.661 1.00 97.69 91 SER A N 1
ATOM 715 C CA . SER A 1 91 ? 10.255 11.006 2.522 1.00 97.69 91 SER A CA 1
ATOM 716 C C . SER A 1 91 ? 10.664 9.899 1.562 1.00 97.69 91 SER A C 1
ATOM 718 O O . SER A 1 91 ? 10.373 8.730 1.806 1.00 97.69 91 SER A O 1
ATOM 720 N N . VAL A 1 92 ? 11.312 10.262 0.453 1.00 96.12 92 VAL A N 1
ATOM 721 C CA . VAL A 1 92 ? 11.659 9.327 -0.625 1.00 96.12 92 VAL A CA 1
ATOM 722 C C . VAL A 1 92 ? 13.157 9.377 -0.903 1.00 96.12 92 VAL A C 1
ATOM 724 O O . VAL A 1 92 ? 13.681 10.377 -1.400 1.00 96.12 92 VAL A O 1
ATOM 727 N N . GLY A 1 93 ? 13.843 8.276 -0.605 1.00 95.38 93 GLY A N 1
ATOM 728 C CA . GLY A 1 93 ? 15.248 8.060 -0.926 1.00 95.38 93 GLY A CA 1
ATOM 729 C C . GLY A 1 93 ? 15.400 7.528 -2.348 1.00 95.38 93 GLY A C 1
ATOM 730 O O . GLY A 1 93 ? 14.920 6.436 -2.656 1.00 95.38 93 GLY A O 1
ATOM 731 N N . ARG A 1 94 ? 16.083 8.293 -3.207 1.00 92.81 94 ARG A N 1
ATOM 732 C CA . ARG A 1 94 ? 16.345 7.933 -4.608 1.00 92.81 94 ARG A CA 1
ATOM 733 C C . ARG A 1 94 ? 17.796 7.521 -4.829 1.00 92.81 94 ARG A C 1
ATOM 735 O O . ARG A 1 94 ? 18.697 8.042 -4.173 1.00 92.81 94 ARG A O 1
ATOM 742 N N . ASP A 1 95 ? 18.021 6.602 -5.760 1.00 89.69 95 ASP A N 1
ATOM 743 C CA . ASP A 1 95 ? 19.365 6.232 -6.204 1.00 89.69 95 ASP A CA 1
ATOM 744 C C . ASP A 1 95 ? 19.946 7.231 -7.227 1.00 89.69 95 ASP A C 1
ATOM 746 O O . ASP A 1 95 ? 19.342 8.251 -7.564 1.00 89.69 95 ASP A O 1
ATOM 750 N N . ARG A 1 96 ? 21.149 6.937 -7.742 1.00 89.06 96 ARG A N 1
ATOM 751 C CA . ARG A 1 96 ? 21.841 7.787 -8.732 1.00 89.06 96 ARG A CA 1
ATOM 752 C C . ARG A 1 96 ? 21.104 7.909 -10.069 1.00 89.06 96 ARG A C 1
ATOM 754 O O . ARG A 1 96 ? 21.422 8.810 -10.836 1.00 89.06 96 ARG A O 1
ATOM 761 N N . GLN A 1 97 ? 20.181 6.999 -10.362 1.00 84.06 97 GLN A N 1
ATOM 762 C CA . GLN A 1 97 ? 19.356 7.008 -11.569 1.00 84.06 97 GLN A CA 1
ATOM 763 C C . GLN A 1 97 ? 18.010 7.709 -11.327 1.00 84.06 97 GLN A C 1
ATOM 765 O O . GLN A 1 97 ? 17.213 7.833 -12.251 1.00 84.06 97 GLN A O 1
ATOM 770 N N . GLY A 1 98 ? 17.764 8.199 -10.105 1.00 87.31 98 GLY A N 1
ATOM 771 C CA . GLY A 1 98 ? 16.528 8.878 -9.726 1.00 87.31 98 GLY A CA 1
ATOM 772 C C . GLY A 1 98 ? 15.392 7.932 -9.334 1.00 87.31 98 GLY A C 1
ATOM 773 O O . GLY A 1 98 ? 14.281 8.406 -9.110 1.00 87.31 98 GLY A O 1
ATOM 774 N N . ILE A 1 99 ? 15.653 6.627 -9.216 1.00 87.56 99 ILE A N 1
ATOM 775 C CA . ILE A 1 99 ? 14.648 5.623 -8.848 1.00 87.56 99 ILE A CA 1
ATOM 776 C C . ILE A 1 99 ? 14.466 5.640 -7.333 1.00 87.56 99 ILE A C 1
ATOM 778 O O . ILE A 1 99 ? 15.452 5.574 -6.595 1.00 87.56 99 ILE A O 1
ATOM 782 N N . ASP A 1 100 ? 13.226 5.708 -6.850 1.00 91.31 100 ASP A N 1
ATOM 783 C CA . ASP A 1 100 ? 12.931 5.560 -5.427 1.00 91.31 100 ASP A CA 1
ATOM 784 C C . ASP A 1 100 ? 13.215 4.131 -4.939 1.00 91.31 100 ASP A C 1
ATOM 786 O O . ASP A 1 100 ? 12.677 3.144 -5.435 1.00 91.31 100 ASP A O 1
ATOM 790 N N . ARG A 1 101 ? 14.124 4.020 -3.966 1.00 90.50 101 ARG A N 1
ATOM 791 C CA . ARG A 1 101 ? 14.539 2.750 -3.340 1.00 90.50 101 ARG A CA 1
ATOM 792 C C . ARG A 1 101 ? 14.014 2.601 -1.923 1.00 90.50 101 ARG A C 1
ATOM 794 O O . ARG A 1 101 ? 13.933 1.493 -1.405 1.00 90.50 101 ARG A O 1
ATOM 801 N N . LEU A 1 102 ? 13.676 3.721 -1.301 1.00 93.75 102 LEU A N 1
ATOM 802 C CA . LEU A 1 102 ? 13.142 3.799 0.044 1.00 93.75 102 LEU A CA 1
ATOM 803 C C . LEU A 1 102 ? 12.055 4.863 0.057 1.00 93.75 102 LEU A C 1
ATOM 805 O O . LEU A 1 102 ? 12.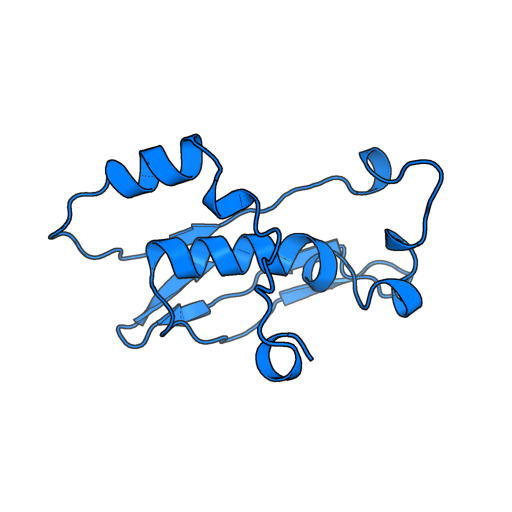266 5.962 -0.456 1.00 93.75 102 LEU A O 1
ATOM 809 N N . ALA A 1 103 ? 10.941 4.562 0.707 1.00 96.00 103 ALA A N 1
ATOM 810 C CA . ALA A 1 103 ? 9.924 5.548 1.002 1.00 96.00 103 ALA A CA 1
ATOM 811 C C . ALA A 1 103 ? 9.413 5.364 2.431 1.00 96.00 103 ALA A C 1
ATOM 813 O O . ALA A 1 103 ? 9.269 4.240 2.908 1.00 96.00 103 ALA A O 1
ATOM 814 N N . VAL A 1 104 ? 9.157 6.484 3.096 1.00 97.69 104 VAL A N 1
ATOM 815 C CA . VAL A 1 104 ? 8.408 6.569 4.350 1.00 97.69 104 VAL A CA 1
ATOM 816 C C . VAL A 1 104 ? 7.238 7.493 4.073 1.00 97.69 104 VAL A C 1
ATOM 818 O O . VAL A 1 104 ? 7.453 8.639 3.670 1.00 97.69 104 VAL A O 1
ATOM 821 N N . ILE A 1 105 ? 6.020 6.983 4.225 1.00 97.81 105 ILE A N 1
ATOM 822 C CA . ILE A 1 105 ? 4.809 7.665 3.766 1.00 97.81 105 ILE A CA 1
ATOM 823 C C . ILE A 1 105 ? 3.794 7.684 4.909 1.00 97.81 105 ILE A C 1
ATOM 825 O O . ILE A 1 105 ? 3.001 6.753 5.031 1.00 97.81 105 ILE A O 1
ATOM 829 N N . PRO A 1 106 ? 3.824 8.723 5.761 1.00 97.75 106 PRO A N 1
ATOM 830 C CA . PRO A 1 106 ? 2.801 8.920 6.769 1.00 97.75 106 PRO A CA 1
ATOM 831 C C . PRO A 1 106 ? 1.423 9.134 6.141 1.00 97.75 106 PRO A C 1
ATOM 833 O O . PRO A 1 106 ? 1.213 10.026 5.309 1.00 97.75 106 PRO A O 1
ATOM 836 N N . LEU A 1 107 ? 0.477 8.332 6.605 1.00 97.50 107 LEU A N 1
ATOM 837 C CA . LEU A 1 107 ? -0.942 8.462 6.343 1.00 97.50 107 LEU A CA 1
ATOM 838 C C . LEU A 1 107 ? -1.687 8.731 7.652 1.00 97.50 107 LEU A C 1
ATOM 840 O O . LEU A 1 107 ? -1.206 8.386 8.734 1.00 97.50 107 LEU A O 1
ATOM 844 N N . GLN A 1 108 ? -2.863 9.343 7.557 1.00 97.31 108 GLN A N 1
ATOM 845 C CA . GLN A 1 108 ? -3.713 9.587 8.717 1.00 97.31 108 GLN A CA 1
ATOM 846 C C . GLN A 1 108 ? -5.187 9.502 8.347 1.00 97.31 108 GLN A C 1
ATOM 848 O O . GLN A 1 108 ? -5.575 10.047 7.313 1.00 97.31 108 GLN A O 1
ATOM 853 N N . ASP A 1 109 ? -5.990 8.877 9.197 1.00 95.44 109 ASP A N 1
ATOM 854 C CA . ASP A 1 109 ? -7.446 8.883 9.053 1.00 95.44 109 ASP A CA 1
ATOM 855 C C . ASP A 1 109 ? -8.088 10.199 9.541 1.00 95.44 109 ASP A C 1
ATOM 857 O O . ASP A 1 109 ? -7.412 11.168 9.912 1.00 95.44 109 ASP A O 1
ATOM 861 N N . THR A 1 110 ? -9.418 10.254 9.529 1.00 93.12 110 THR A N 1
ATOM 862 C CA . THR A 1 110 ? -10.190 11.410 10.004 1.00 93.12 110 THR A CA 1
ATOM 863 C C . THR A 1 110 ? -10.181 11.584 11.523 1.00 93.12 110 THR A C 1
ATOM 865 O O . THR A 1 110 ? -10.464 12.682 12.002 1.00 93.12 110 THR A O 1
ATOM 868 N N . GLU A 1 111 ? -9.856 10.534 12.279 1.00 91.50 111 GLU A N 1
ATOM 869 C CA . GLU A 1 111 ? -9.804 10.539 13.747 1.00 91.50 111 GLU A CA 1
ATOM 870 C C . GLU A 1 111 ? -8.401 10.867 14.287 1.00 91.50 111 GLU A C 1
ATOM 872 O O . GLU A 1 111 ? -8.221 11.128 15.476 1.00 91.50 111 GLU A O 1
ATOM 877 N N . GLY A 1 112 ? -7.406 10.942 13.401 1.00 93.44 112 GLY A N 1
ATOM 878 C CA . GLY A 1 112 ? -6.035 11.315 13.713 1.00 93.44 112 GLY A CA 1
ATOM 879 C C . GLY A 1 112 ? -5.080 10.133 13.880 1.00 93.44 112 GLY A C 1
ATOM 880 O O . GLY A 1 112 ? -3.892 10.374 14.131 1.00 93.44 112 GLY A O 1
ATOM 881 N N . VAL A 1 113 ? -5.546 8.893 13.699 1.00 95.94 113 VAL A N 1
ATOM 882 C CA . VAL A 1 113 ? -4.728 7.674 13.752 1.00 95.94 113 VAL A CA 1
ATOM 883 C C . VAL A 1 113 ? -3.706 7.714 12.632 1.00 95.94 113 VAL A C 1
ATOM 885 O O . VAL A 1 113 ? -4.033 8.000 11.483 1.00 95.94 113 VAL A O 1
ATOM 888 N N . THR A 1 114 ? -2.448 7.428 12.961 1.00 96.81 114 THR A N 1
ATOM 889 C CA . THR A 1 114 ? -1.347 7.488 11.992 1.00 96.81 114 THR A CA 1
ATOM 890 C C . THR A 1 114 ? -0.919 6.099 11.540 1.00 96.81 114 THR A C 1
ATOM 892 O O . THR A 1 114 ? -0.776 5.186 12.356 1.00 96.81 114 THR A O 1
ATOM 895 N N . ALA A 1 115 ? -0.664 5.960 10.242 1.00 97.12 115 ALA A N 1
ATOM 896 C CA . ALA A 1 115 ? -0.004 4.804 9.648 1.00 97.12 115 ALA A CA 1
ATOM 897 C C . ALA A 1 115 ? 1.300 5.241 8.974 1.00 97.12 115 ALA A C 1
ATOM 899 O O . ALA A 1 115 ? 1.340 6.298 8.345 1.00 97.12 115 ALA A O 1
ATOM 900 N N . VAL A 1 116 ? 2.369 4.453 9.113 1.00 94.75 116 VAL A N 1
ATOM 901 C CA . VAL A 1 116 ? 3.684 4.733 8.503 1.00 94.75 116 VAL A CA 1
ATOM 902 C C . VAL A 1 116 ? 4.399 3.475 8.039 1.00 94.75 116 VAL A C 1
ATOM 904 O O . VAL A 1 116 ? 4.238 2.426 8.707 1.00 94.75 116 VAL A O 1
#

Secondary structure (DSSP, 8-state):
-HHHHT-------GGGG-HHHHHHHHHS-TTS--SEE-------GGGT--S--GGG-HHHHSSSHHHHTHHHHHHHHHHHH-S--EE---EEEE-TTS-EEEEE--EE-TT--EE-

Foldseek 3Di:
DCVVVVHDDDDPLVLVVDPVLVVVLVPDDPPDDAQEAEFDDDDDVVVVCDVPCLQVPCVNQVAHCCSPVVVSRVVSVCVRPNDQKAWDDKDFDADPVRGTPDMDTWIAGPVGYIYD